Protein AF-A0A9E0EB87-F1 (afdb_monomer_lite)

Radius of gyration: 20.02 Å; chains: 1; bounding box: 48×40×61 Å

Secondary structure (DSSP, 8-state):
--TT----SSS-HHHHHHHGGGGTT--SSPPP--S-TTS-----SSSGGGTT---S-SHHHHHHHHHHHHHT----SSHHHHHHHHHHHHHTT---TTSSB-GGG-B----EEEEEETTTTEEEEEESS--S-EEEEGGGS-TT-SS--------S-------

Sequence (163 aa):
DNPVGVLTNNPPFNIQMFNLNNYMGLSARQPESNFSDKLEFNKYSRGMGAIGLPGDLSSQSRFVKVAFTKMNSVSGDDEKSSVSQFFHILGSVDQQRGCCQLDDDKYEITIYTCCCNTTKGIYYYTSYDNHQICAVDMHKENLDGDKLVRYPLITDGGIRAVN

Foldseek 3Di:
DCPLPDAFDDDDPVVLVVVLVVQPQADQAQDDDPPDPVDDDDSPDHRNSRVVQDQAQDRSSLSNQLSVLVVPDDFDPDPVRVVVSQVVSVVSNFFDFPRAADPPRGGDGQQKDWDAPPVQQKIWMAGPQAPDIDIDGPVVDDPPDPDDDDDDDDRHHDDDDPD

Structure (mmCIF, N/CA/C/O backbone):
data_AF-A0A9E0EB87-F1
#
_entry.id   AF-A0A9E0EB87-F1
#
loop_
_atom_site.group_PDB
_atom_site.id
_atom_site.type_symbol
_atom_site.label_atom_id
_atom_site.label_alt_id
_atom_site.label_comp_id
_atom_site.label_asym_id
_atom_site.label_entity_id
_atom_site.label_seq_id
_atom_site.pdbx_PDB_ins_code
_atom_site.Cartn_x
_atom_site.Cartn_y
_atom_site.Cartn_z
_atom_site.occupancy
_atom_site.B_iso_or_equiv
_atom_site.auth_seq_id
_atom_site.auth_comp_id
_atom_site.auth_asym_id
_atom_site.auth_atom_id
_atom_site.pdbx_PDB_model_num
ATOM 1 N N . ASP A 1 1 ? -16.955 -12.411 -7.409 1.00 91.19 1 ASP A N 1
ATOM 2 C CA . ASP A 1 1 ? -16.676 -10.968 -7.576 1.00 91.19 1 ASP A CA 1
ATOM 3 C C . ASP A 1 1 ? -15.846 -10.411 -6.432 1.00 91.19 1 ASP A C 1
ATOM 5 O O . ASP A 1 1 ? -15.876 -10.968 -5.340 1.00 91.19 1 ASP A O 1
ATOM 9 N N . ASN A 1 2 ? -15.109 -9.325 -6.684 1.00 97.00 2 ASN A N 1
ATOM 10 C CA . ASN A 1 2 ? -14.346 -8.580 -5.678 1.00 97.00 2 ASN A CA 1
ATOM 11 C C . ASN A 1 2 ? -14.831 -7.116 -5.657 1.00 97.00 2 ASN A C 1
ATOM 13 O O . ASN A 1 2 ? -14.245 -6.277 -6.342 1.00 97.00 2 ASN A O 1
ATOM 17 N N . PRO A 1 3 ? -15.903 -6.795 -4.906 1.00 96.94 3 PRO A N 1
ATOM 18 C CA . PRO A 1 3 ? -16.509 -5.461 -4.931 1.00 96.94 3 PRO A CA 1
ATOM 19 C C . PRO A 1 3 ? -15.613 -4.392 -4.297 1.00 96.94 3 PRO A C 1
ATOM 21 O O . PRO A 1 3 ? -15.719 -3.216 -4.630 1.00 96.94 3 PRO A O 1
ATOM 24 N N . VAL A 1 4 ? -14.705 -4.791 -3.402 1.00 96.81 4 VAL A N 1
ATOM 25 C CA . VAL A 1 4 ? -13.751 -3.867 -2.783 1.00 96.81 4 VAL A CA 1
ATOM 26 C C . VAL A 1 4 ? -12.542 -3.599 -3.671 1.00 96.81 4 VAL A C 1
ATOM 28 O O . VAL A 1 4 ? -11.889 -2.569 -3.524 1.00 96.81 4 VAL A O 1
ATOM 31 N N . GLY A 1 5 ? -12.251 -4.492 -4.622 1.00 97.62 5 GLY A N 1
ATOM 32 C CA . GLY A 1 5 ? -11.095 -4.440 -5.514 1.00 97.62 5 GLY A CA 1
ATOM 33 C C . GLY A 1 5 ? -9.772 -4.323 -4.757 1.00 97.62 5 GLY A C 1
ATOM 34 O O . GLY A 1 5 ? -8.938 -3.504 -5.138 1.00 97.62 5 GLY A O 1
ATOM 35 N N . VAL A 1 6 ? -9.638 -5.071 -3.659 1.00 98.19 6 VAL A N 1
ATOM 36 C CA . VAL A 1 6 ? -8.406 -5.241 -2.875 1.00 98.19 6 VAL A CA 1
ATOM 37 C C . VAL A 1 6 ? -8.207 -6.724 -2.563 1.00 98.19 6 VAL A C 1
ATOM 39 O O . VAL A 1 6 ? -9.173 -7.493 -2.558 1.00 98.19 6 VAL A O 1
ATOM 42 N N . LEU A 1 7 ? -6.966 -7.140 -2.323 1.00 98.44 7 LEU A N 1
ATOM 43 C CA . LEU A 1 7 ? -6.621 -8.500 -1.917 1.00 98.44 7 LEU A CA 1
ATOM 44 C C . LEU A 1 7 ? -5.318 -8.478 -1.110 1.00 98.44 7 LEU A C 1
ATOM 46 O O . LEU A 1 7 ? -4.441 -7.660 -1.381 1.00 98.44 7 LEU A O 1
ATOM 50 N N . THR A 1 8 ? -5.195 -9.371 -0.131 1.00 98.38 8 THR A N 1
ATOM 51 C CA . THR A 1 8 ? -3.963 -9.590 0.642 1.00 98.38 8 THR A CA 1
ATOM 52 C C . THR A 1 8 ? -3.635 -11.090 0.667 1.00 98.38 8 THR A C 1
ATOM 54 O O . THR A 1 8 ? -3.713 -11.746 -0.369 1.00 98.38 8 THR A O 1
ATOM 57 N N . ASN A 1 9 ? -3.241 -11.650 1.810 1.00 98.38 9 ASN A N 1
ATOM 58 C CA . ASN A 1 9 ? -2.897 -13.059 1.973 1.00 98.38 9 ASN A CA 1
ATOM 59 C C . ASN A 1 9 ? -4.042 -13.768 2.727 1.00 98.38 9 ASN A C 1
ATOM 61 O O . ASN A 1 9 ? -5.202 -13.365 2.641 1.00 98.38 9 ASN A O 1
ATOM 65 N N . ASN A 1 10 ? -3.726 -14.798 3.512 1.00 97.75 10 ASN A N 1
ATOM 66 C CA . ASN A 1 10 ? -4.701 -15.494 4.355 1.00 97.75 10 ASN A CA 1
ATOM 67 C C . ASN A 1 10 ? -5.409 -14.552 5.348 1.00 97.75 10 ASN A C 1
ATOM 69 O O . ASN A 1 10 ? -4.808 -13.564 5.775 1.00 97.75 10 ASN A O 1
ATOM 73 N N . PRO A 1 11 ? -6.642 -14.858 5.783 1.00 98.19 11 PRO A N 1
ATOM 74 C CA . PRO A 1 11 ? -7.495 -15.987 5.390 1.00 98.19 11 PRO A CA 1
ATOM 75 C C . PRO A 1 11 ? -8.120 -15.830 3.984 1.00 98.19 11 PRO A C 1
ATOM 77 O O . PRO A 1 11 ? -7.931 -14.794 3.346 1.00 98.19 11 PRO A O 1
ATOM 80 N N . PRO A 1 12 ? -8.875 -16.835 3.485 1.00 98.50 12 PRO A N 1
ATOM 81 C CA . PRO A 1 12 ? -9.619 -16.734 2.229 1.00 98.50 12 PRO A CA 1
ATOM 82 C C . PRO A 1 12 ? -10.479 -15.467 2.111 1.00 98.50 12 PRO A C 1
ATOM 84 O O . PRO A 1 12 ? -10.975 -14.922 3.099 1.00 98.50 12 PRO A O 1
ATOM 87 N N . PHE A 1 13 ? -10.698 -15.017 0.873 1.00 98.56 13 PHE A N 1
ATOM 88 C CA . PHE A 1 13 ? -11.323 -13.727 0.563 1.00 98.56 13 PHE A CA 1
ATOM 89 C C . PHE A 1 13 ? -12.702 -13.509 1.208 1.00 98.56 13 PHE A C 1
ATOM 91 O O . PHE A 1 13 ? -13.004 -12.407 1.655 1.00 98.56 13 PHE A O 1
ATOM 98 N N . ASN A 1 14 ? -13.540 -14.542 1.315 1.0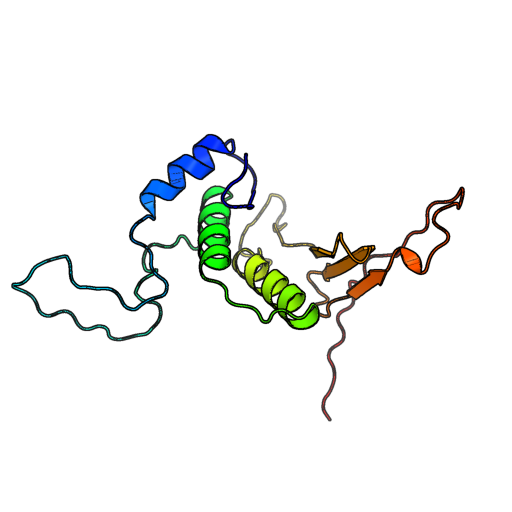0 98.38 14 ASN A N 1
ATOM 99 C CA . ASN A 1 14 ? -14.848 -14.429 1.968 1.00 98.38 14 ASN A CA 1
ATOM 100 C C . ASN A 1 14 ? -14.735 -14.097 3.466 1.00 98.38 14 ASN A C 1
ATOM 102 O O . ASN A 1 14 ? -15.574 -13.371 3.992 1.00 98.38 14 ASN A O 1
ATOM 106 N N . ILE A 1 15 ? -13.692 -14.585 4.143 1.00 98.56 15 ILE A N 1
ATOM 107 C CA . ILE A 1 15 ? -13.423 -14.275 5.552 1.00 98.56 15 ILE A CA 1
ATOM 108 C C . ILE A 1 15 ? -12.886 -12.848 5.682 1.00 98.56 15 ILE A C 1
ATOM 110 O O . ILE A 1 15 ? -13.317 -12.114 6.568 1.00 98.56 15 ILE A O 1
ATOM 114 N N . GLN A 1 16 ? -12.008 -12.427 4.767 1.00 98.62 16 GLN A N 1
ATOM 115 C CA . GLN A 1 16 ? -11.550 -11.034 4.688 1.00 98.62 16 GLN A CA 1
ATOM 116 C C . GLN A 1 16 ? -12.732 -10.067 4.509 1.00 98.62 16 GLN A C 1
ATOM 118 O O . GLN A 1 16 ? -12.857 -9.090 5.243 1.00 98.62 16 GLN A O 1
ATOM 123 N N . MET A 1 17 ? -13.649 -10.383 3.591 1.00 98.56 17 MET A N 1
ATOM 124 C CA . MET A 1 17 ? -14.875 -9.613 3.371 1.00 98.56 17 MET A CA 1
ATOM 125 C C . MET A 1 17 ? -15.797 -9.615 4.593 1.00 98.56 17 MET A C 1
ATOM 127 O O . MET A 1 17 ? -16.302 -8.561 4.966 1.00 98.56 17 MET A O 1
ATOM 131 N N . PHE A 1 18 ? -15.997 -10.765 5.246 1.00 98.56 18 PHE A N 1
ATOM 132 C CA . PHE A 1 18 ? -16.805 -10.846 6.466 1.00 98.56 18 PHE A CA 1
ATOM 133 C C . PHE A 1 18 ? -16.218 -9.994 7.601 1.00 98.56 18 PHE A C 1
ATOM 135 O O . PHE A 1 18 ? -16.969 -9.361 8.342 1.00 98.56 18 PHE A O 1
ATOM 142 N N . ASN A 1 19 ? -14.888 -9.916 7.701 1.00 98.56 19 ASN A N 1
ATOM 143 C CA . ASN A 1 19 ? -14.204 -9.103 8.703 1.00 98.56 19 ASN A CA 1
ATOM 144 C C . ASN A 1 19 ? -14.492 -7.598 8.558 1.00 98.56 19 ASN A C 1
ATOM 146 O O . ASN A 1 19 ? -14.479 -6.884 9.557 1.00 98.56 19 ASN A O 1
ATOM 150 N N . LEU A 1 20 ? -14.809 -7.103 7.353 1.00 98.56 20 LEU A N 1
ATOM 151 C CA . LEU A 1 20 ? -15.144 -5.687 7.144 1.00 98.56 20 LEU A CA 1
ATOM 152 C C . LEU A 1 20 ? -16.378 -5.234 7.940 1.00 98.56 20 LEU A C 1
ATOM 154 O O . LEU A 1 20 ? -16.468 -4.056 8.282 1.00 98.56 20 LEU A O 1
ATOM 158 N N . ASN A 1 21 ? -17.288 -6.150 8.299 1.00 98.38 21 ASN A N 1
ATOM 159 C CA . ASN A 1 21 ? -18.456 -5.829 9.128 1.00 98.38 21 ASN A CA 1
ATOM 160 C C . ASN A 1 21 ? -18.061 -5.231 10.489 1.00 98.38 21 ASN A C 1
ATOM 162 O O . ASN A 1 21 ? -18.753 -4.352 10.996 1.00 98.38 21 ASN A O 1
ATOM 166 N N . ASN A 1 22 ? -16.912 -5.634 11.042 1.00 98.62 22 ASN A N 1
ATOM 167 C CA . ASN A 1 22 ? -16.403 -5.117 12.316 1.00 98.62 22 ASN A CA 1
ATOM 168 C C . ASN A 1 22 ? -15.997 -3.633 12.247 1.00 98.62 22 ASN A C 1
ATOM 170 O O . ASN A 1 22 ? -15.834 -2.987 13.278 1.00 98.62 22 ASN A O 1
ATOM 174 N N . TYR A 1 23 ? -15.842 -3.087 11.039 1.00 98.44 23 TYR A N 1
ATOM 175 C CA . TYR A 1 23 ? -15.324 -1.743 10.789 1.00 98.44 23 TYR A CA 1
ATOM 176 C C . TYR A 1 23 ? -16.352 -0.824 10.125 1.00 98.44 23 TYR A C 1
ATOM 178 O O . TYR A 1 23 ? -16.006 0.266 9.672 1.00 98.44 23 TYR A O 1
ATOM 186 N N . MET A 1 24 ? -17.627 -1.226 10.085 1.00 97.06 24 MET A N 1
ATOM 187 C CA . MET A 1 24 ? -18.688 -0.463 9.418 1.00 97.06 24 MET A CA 1
ATOM 188 C C . MET A 1 24 ? -18.908 0.947 9.994 1.00 97.06 24 MET A C 1
ATOM 190 O O . MET A 1 24 ? -19.462 1.804 9.314 1.00 97.06 24 MET A O 1
ATOM 194 N N . GLY A 1 25 ? -18.488 1.185 11.241 1.00 96.62 25 GLY A N 1
ATOM 195 C CA . GLY A 1 25 ? -18.584 2.489 11.901 1.00 96.62 25 GLY A CA 1
ATOM 196 C C . GLY A 1 25 ? -17.431 3.452 11.598 1.00 96.62 25 GLY A C 1
ATOM 197 O O . GLY A 1 25 ? -17.506 4.611 12.002 1.00 96.62 25 GLY A O 1
ATOM 198 N N . LEU A 1 26 ? -16.368 3.002 10.918 1.00 97.75 26 LEU A N 1
ATOM 199 C CA . LEU A 1 26 ? -15.240 3.870 10.578 1.00 97.75 26 LEU A CA 1
ATOM 200 C C . LEU A 1 26 ? -15.647 4.919 9.537 1.00 97.75 26 LEU A C 1
ATOM 202 O O . LEU A 1 26 ? -16.405 4.644 8.608 1.00 97.75 26 LEU A O 1
ATOM 206 N N . SER A 1 27 ? -15.091 6.123 9.655 1.00 97.44 27 SER A N 1
ATOM 207 C CA . SER A 1 27 ? -15.403 7.245 8.771 1.00 97.44 27 SER A CA 1
ATOM 208 C C . SER A 1 27 ? -14.198 8.151 8.536 1.00 97.44 27 SER A C 1
ATOM 210 O O . SER A 1 27 ? -13.402 8.404 9.438 1.00 97.44 27 SER A O 1
ATOM 212 N N . ALA A 1 28 ? -14.088 8.703 7.326 1.00 97.50 28 ALA A N 1
ATOM 213 C CA . ALA A 1 28 ? -13.130 9.767 7.015 1.00 97.50 28 ALA A CA 1
ATOM 214 C C . ALA A 1 28 ? -13.536 11.136 7.603 1.00 97.50 28 ALA A C 1
ATOM 216 O O . ALA A 1 28 ? -12.757 12.090 7.574 1.00 97.50 28 ALA A O 1
ATOM 217 N N . ARG A 1 29 ? -14.764 11.258 8.125 1.00 96.94 29 ARG A N 1
ATOM 218 C CA . ARG A 1 29 ? -15.288 12.485 8.741 1.00 96.94 29 ARG A CA 1
ATOM 219 C C . ARG A 1 29 ? -14.954 12.537 10.232 1.00 96.94 29 ARG A C 1
ATOM 221 O O . ARG A 1 29 ? -14.442 11.588 10.816 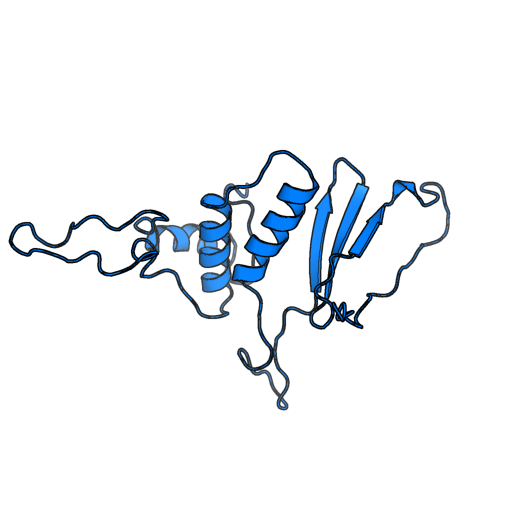1.00 96.94 29 ARG A O 1
ATOM 228 N N . GLN A 1 30 ? -15.259 13.666 10.866 1.00 95.25 30 GLN A N 1
ATOM 229 C CA . GLN A 1 30 ? -15.231 13.751 12.325 1.00 95.25 30 GLN A CA 1
ATOM 230 C C . GLN A 1 30 ? -16.307 12.839 12.938 1.00 95.25 30 GLN A C 1
ATOM 232 O O . GLN A 1 30 ? -17.392 12.746 12.362 1.00 95.25 30 GLN A O 1
ATOM 237 N N . PRO A 1 31 ? -16.046 12.199 14.092 1.00 93.50 31 PRO A N 1
ATOM 238 C CA . PRO A 1 31 ? -17.010 11.306 14.713 1.00 93.50 31 PRO A CA 1
ATOM 239 C C . PRO A 1 31 ? -18.235 12.081 15.209 1.00 93.50 31 PRO A C 1
ATOM 241 O O . PRO A 1 31 ? -18.163 13.269 15.554 1.00 93.50 31 PRO A O 1
ATOM 244 N N . GLU A 1 32 ? -19.365 11.390 15.263 1.00 89.56 32 GLU A N 1
ATOM 245 C CA . GLU A 1 32 ? -20.585 11.841 15.931 1.00 89.56 32 GLU A CA 1
ATOM 246 C C . GLU A 1 32 ? -20.697 11.152 17.296 1.00 89.56 32 GLU A C 1
ATOM 248 O O . GLU A 1 32 ? -20.238 10.021 17.470 1.00 89.56 32 GLU A O 1
ATOM 253 N N . SER A 1 33 ? -21.252 11.851 18.290 1.00 88.75 33 SER A N 1
ATOM 254 C CA . SER A 1 33 ? -21.451 11.260 19.615 1.00 88.75 33 SER A CA 1
ATOM 255 C C . SER A 1 33 ? -22.664 10.341 19.580 1.00 88.75 33 SER A C 1
ATOM 257 O O . SER A 1 33 ? -23.793 10.815 19.521 1.00 88.75 33 SER A O 1
ATOM 259 N N . ASN A 1 34 ? -22.415 9.035 19.654 1.00 89.94 34 ASN A N 1
ATOM 260 C CA . ASN A 1 34 ? -23.456 8.010 19.770 1.00 89.94 34 ASN A CA 1
ATOM 261 C C . ASN A 1 34 ? -23.418 7.287 21.128 1.00 89.94 34 ASN A C 1
ATOM 263 O O . ASN A 1 34 ? -24.136 6.314 21.331 1.00 89.94 34 ASN A O 1
ATOM 267 N N . PHE A 1 35 ? -22.551 7.725 22.048 1.00 92.25 35 PHE A N 1
ATOM 268 C CA . PHE A 1 35 ? -22.337 7.046 23.327 1.00 92.25 35 PHE A CA 1
ATOM 269 C C . PHE A 1 35 ? -23.432 7.377 24.348 1.00 92.25 35 PHE A C 1
ATOM 271 O O . PHE A 1 35 ? -23.984 6.488 24.989 1.00 92.25 35 PHE A O 1
ATOM 278 N N . SER A 1 36 ? -23.718 8.666 24.537 1.00 93.81 36 SER A N 1
ATOM 279 C CA . SER A 1 36 ? -24.713 9.164 25.488 1.00 93.81 36 SER A CA 1
ATOM 280 C C . SER A 1 36 ? -25.022 10.626 25.181 1.00 93.81 36 SER A C 1
ATOM 282 O O . SER A 1 36 ? -24.111 11.392 24.871 1.00 93.81 36 SER A O 1
ATOM 284 N N . ASP A 1 37 ? -26.286 11.016 25.316 1.00 91.94 37 ASP A N 1
ATOM 285 C CA . ASP A 1 37 ? -26.755 12.405 25.259 1.00 91.94 37 ASP A CA 1
ATOM 286 C C . ASP A 1 37 ? -26.520 13.168 26.577 1.00 91.94 37 ASP A C 1
ATOM 288 O O . ASP A 1 37 ? -26.660 14.387 26.632 1.00 91.94 37 ASP A O 1
ATOM 292 N N . LYS A 1 38 ? -26.117 12.462 27.642 1.00 95.75 38 LYS A N 1
ATOM 293 C CA . LYS A 1 38 ? -25.830 13.035 28.969 1.00 95.75 38 LYS A CA 1
ATOM 294 C C . LYS A 1 38 ? -24.400 13.548 29.127 1.00 95.75 38 LYS A C 1
ATOM 296 O O . LYS A 1 38 ? -24.071 14.095 30.176 1.00 95.75 38 LYS A O 1
ATOM 301 N N . LEU A 1 39 ? -23.536 13.299 28.145 1.00 93.44 39 LEU A N 1
ATOM 302 C CA . LEU A 1 39 ? -22.117 13.641 28.186 1.00 93.44 39 LEU A CA 1
ATOM 303 C C . LEU A 1 39 ? -21.753 14.490 26.969 1.00 93.44 39 LEU A C 1
ATOM 305 O O . LEU A 1 39 ? -22.121 14.165 25.841 1.00 93.44 39 LEU A O 1
ATOM 309 N N . GLU A 1 40 ? -20.987 15.553 27.198 1.00 91.81 40 GLU A N 1
ATOM 310 C CA . GLU A 1 40 ? -20.397 16.353 26.129 1.00 91.81 40 GLU A CA 1
ATOM 311 C C . GLU A 1 40 ? -19.022 15.784 25.758 1.00 91.81 40 GLU A C 1
ATOM 313 O O . GLU A 1 40 ? -18.154 15.607 26.615 1.00 91.81 40 GLU A O 1
ATOM 318 N N . PHE A 1 41 ? -18.815 15.489 24.474 1.00 92.12 41 PHE A N 1
ATOM 319 C CA . PHE A 1 41 ? -17.558 14.939 23.966 1.00 92.12 41 PHE A CA 1
ATOM 320 C C . PHE A 1 41 ? -16.842 15.948 23.071 1.00 92.12 41 PHE A C 1
ATOM 322 O O . PHE A 1 41 ? -17.417 16.470 22.114 1.00 92.12 41 PHE A O 1
ATOM 329 N N . ASN A 1 42 ? -15.555 16.174 23.337 1.00 91.81 42 ASN A N 1
ATOM 330 C CA . ASN A 1 42 ? -14.721 17.056 22.527 1.00 91.81 42 ASN A CA 1
ATOM 331 C C . ASN A 1 42 ? -14.109 16.308 21.328 1.00 91.81 42 ASN A C 1
ATOM 333 O O . ASN A 1 42 ? -13.455 15.275 21.488 1.00 91.81 42 ASN A O 1
ATOM 337 N N . LYS A 1 43 ? -14.257 16.872 20.126 1.00 92.69 43 LYS A N 1
ATOM 338 C CA . LYS A 1 43 ? -13.591 16.421 18.892 1.00 92.69 43 LYS A CA 1
ATOM 339 C C . LYS A 1 43 ? -12.230 17.109 18.780 1.00 92.69 43 LYS A C 1
ATOM 341 O O . LYS A 1 43 ? -12.020 17.991 17.951 1.00 92.69 43 LYS A O 1
ATOM 346 N N . TYR A 1 44 ? -11.326 16.730 19.675 1.00 93.88 44 TYR A N 1
ATOM 347 C CA . TYR A 1 44 ? -10.095 17.470 19.962 1.00 93.88 44 TYR A CA 1
ATOM 348 C C . TYR A 1 44 ? -9.020 17.404 18.861 1.00 93.88 44 TYR A C 1
ATOM 350 O O . TYR A 1 44 ? -7.998 18.076 18.971 1.00 93.88 44 TYR A O 1
ATOM 358 N N . SER A 1 45 ? -9.204 16.594 17.814 1.00 95.94 45 SER A N 1
ATOM 359 C CA . SER A 1 45 ? -8.249 16.463 16.709 1.00 95.94 45 SER A CA 1
ATOM 360 C C . SER A 1 45 ? -8.937 16.074 15.393 1.00 95.94 45 SER A C 1
ATOM 362 O O . SER A 1 45 ? -10.157 15.950 15.314 1.00 95.94 45 SER A O 1
ATOM 364 N N . ARG A 1 46 ? -8.155 15.907 14.322 1.00 95.38 46 ARG A N 1
ATOM 365 C CA . ARG A 1 46 ? -8.590 15.393 13.012 1.00 95.38 46 ARG A CA 1
ATOM 366 C C . ARG A 1 46 ? -8.326 13.890 12.901 1.00 95.38 46 ARG A C 1
ATOM 368 O O . ARG A 1 46 ? -7.502 13.349 13.626 1.00 95.38 46 ARG A O 1
ATOM 375 N N . GLY A 1 47 ? -9.034 13.221 11.989 1.00 94.81 47 GLY A N 1
ATOM 376 C CA . GLY A 1 47 ? -8.873 11.779 11.740 1.00 94.81 47 GLY A CA 1
ATOM 377 C C . GLY A 1 47 ? -9.530 10.871 12.785 1.00 94.81 47 GLY A C 1
ATOM 378 O O . GLY A 1 47 ? -9.397 9.654 12.714 1.00 94.81 47 GLY A O 1
ATOM 379 N N . MET A 1 48 ? -10.275 11.441 13.736 1.00 97.31 48 MET A N 1
ATOM 380 C CA . MET A 1 48 ? -10.868 10.689 14.842 1.00 97.31 48 MET A CA 1
ATOM 381 C C . MET A 1 48 ? -11.996 9.734 14.411 1.00 97.31 48 MET A C 1
ATOM 383 O O . MET A 1 48 ? -12.301 8.797 15.140 1.00 97.31 48 MET A O 1
ATOM 387 N N . GLY A 1 49 ? -12.612 9.934 13.239 1.00 97.19 49 GLY A N 1
ATOM 388 C CA . GLY A 1 49 ? -13.669 9.045 12.738 1.00 97.19 49 GLY A CA 1
ATOM 389 C C . GLY A 1 49 ? -13.182 7.649 12.349 1.00 97.19 49 GLY A C 1
ATOM 390 O O . GLY A 1 49 ? -13.992 6.736 12.238 1.00 97.19 49 GLY A O 1
ATOM 391 N N . ALA A 1 50 ? -11.871 7.468 12.172 1.00 97.56 50 ALA A N 1
ATOM 392 C CA . ALA A 1 50 ? -11.257 6.182 11.857 1.00 97.56 50 ALA A CA 1
ATOM 393 C C . ALA A 1 50 ? -10.570 5.536 13.077 1.00 97.56 50 ALA A C 1
ATOM 395 O O . ALA A 1 50 ? -9.809 4.583 12.915 1.00 97.56 50 ALA A O 1
ATOM 396 N N . ILE A 1 51 ? -10.810 6.035 14.299 1.00 97.06 51 ILE A N 1
ATOM 397 C CA . ILE A 1 51 ? -10.327 5.379 15.524 1.00 97.06 51 ILE A CA 1
ATOM 398 C C . ILE A 1 51 ? -10.899 3.957 15.570 1.00 97.06 51 ILE A C 1
ATOM 400 O O . ILE A 1 51 ? -12.111 3.766 15.536 1.00 97.06 51 ILE A O 1
ATOM 404 N N . GLY A 1 52 ? -10.009 2.965 15.632 1.00 97.88 52 GLY A N 1
ATOM 405 C CA . GLY A 1 52 ? -10.344 1.544 15.508 1.00 97.88 52 GLY A CA 1
ATOM 406 C C . GLY A 1 52 ? -9.890 0.909 14.190 1.00 97.88 52 GLY A C 1
ATOM 407 O O . GLY A 1 52 ? -9.889 -0.316 14.088 1.00 97.88 52 GLY A O 1
ATOM 408 N N . LEU A 1 53 ? -9.451 1.699 13.201 1.00 98.56 53 LEU A N 1
ATOM 409 C CA . LEU A 1 53 ? -8.780 1.168 12.014 1.00 98.56 53 LEU A CA 1
ATOM 410 C C . LEU A 1 53 ? -7.481 0.451 12.432 1.00 98.56 53 LEU A C 1
ATOM 412 O O . LEU A 1 53 ? -6.664 1.055 13.135 1.00 98.56 53 LEU A O 1
ATOM 416 N N . PRO A 1 54 ? -7.262 -0.812 12.026 1.00 98.44 54 PRO A N 1
ATOM 417 C CA . PRO A 1 54 ? -6.115 -1.573 12.491 1.00 98.44 54 PRO A CA 1
ATOM 418 C C . PRO A 1 54 ? -4.816 -1.056 11.858 1.00 98.44 54 PRO A C 1
ATOM 420 O O . PRO A 1 54 ? -4.769 -0.701 10.677 1.00 98.44 54 PRO A O 1
ATOM 423 N N . GLY A 1 55 ? -3.761 -0.995 12.673 1.00 97.81 55 GLY A N 1
ATOM 424 C CA . GLY A 1 55 ? -2.465 -0.421 12.302 1.00 97.81 55 GLY A CA 1
ATOM 425 C C . GLY A 1 55 ? -1.327 -1.430 12.145 1.00 97.81 55 GLY A C 1
ATOM 426 O O . GLY A 1 55 ? -0.254 -1.033 11.700 1.00 97.81 55 GLY A O 1
ATOM 427 N N . ASP A 1 56 ? -1.537 -2.697 12.507 1.00 98.19 56 ASP A N 1
ATOM 428 C CA . ASP A 1 56 ? -0.525 -3.750 12.393 1.00 98.19 56 ASP A CA 1
ATOM 429 C C . ASP A 1 56 ? -0.371 -4.275 10.951 1.00 98.19 56 ASP A C 1
ATOM 431 O O . ASP A 1 56 ? -1.171 -3.978 10.059 1.00 98.19 56 ASP A O 1
ATOM 435 N N . LEU A 1 57 ? 0.679 -5.071 10.727 1.00 98.00 57 LEU A N 1
ATOM 436 C CA . LEU A 1 57 ? 1.072 -5.570 9.405 1.00 98.00 57 LEU A CA 1
ATOM 437 C C . LEU A 1 57 ? 0.412 -6.902 9.016 1.00 98.00 57 LEU A C 1
ATOM 439 O O . LEU A 1 57 ? 0.703 -7.439 7.940 1.00 98.00 57 LEU A O 1
ATOM 443 N N . SER A 1 58 ? -0.491 -7.445 9.843 1.00 98.19 58 SER A N 1
ATOM 444 C CA . SER A 1 58 ? -1.169 -8.696 9.511 1.00 98.19 58 SER A CA 1
ATOM 445 C C . SER A 1 58 ? -1.977 -8.566 8.221 1.00 98.19 58 SER A C 1
ATOM 447 O O . SER A 1 58 ? -2.459 -7.499 7.835 1.00 98.19 58 SER A O 1
ATOM 449 N N . SER A 1 59 ? -2.154 -9.692 7.537 1.00 98.38 59 SER A N 1
ATOM 450 C CA . SER A 1 59 ? -2.893 -9.749 6.277 1.00 98.38 59 SER A CA 1
ATOM 451 C C . SER A 1 59 ? -4.324 -9.203 6.386 1.00 98.38 59 SER A C 1
ATOM 453 O O . SER A 1 59 ? -4.787 -8.522 5.468 1.00 98.38 59 SER A O 1
A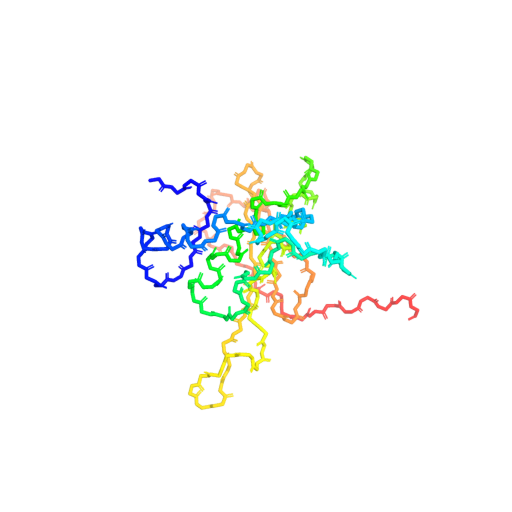TOM 455 N N . GLN A 1 60 ? -5.019 -9.466 7.498 1.00 98.56 60 GLN A N 1
ATOM 456 C CA . GLN A 1 60 ? -6.370 -8.947 7.736 1.00 98.56 60 GLN A CA 1
ATOM 457 C C . GLN A 1 60 ? -6.362 -7.443 8.008 1.00 98.56 60 GLN A C 1
ATOM 459 O O . GLN A 1 60 ? -7.163 -6.714 7.424 1.00 98.56 60 GLN A O 1
ATOM 464 N N . SER A 1 61 ? -5.431 -6.962 8.834 1.00 98.69 61 SER A N 1
ATOM 465 C CA . SER A 1 61 ? -5.304 -5.534 9.130 1.00 98.69 61 SER A CA 1
ATOM 466 C C . SER A 1 61 ? -4.949 -4.727 7.889 1.00 98.69 61 SER A C 1
ATOM 468 O O . SER A 1 61 ? -5.606 -3.727 7.598 1.00 98.69 61 SER A O 1
ATOM 470 N N . ARG A 1 62 ? -4.004 -5.213 7.073 1.00 98.75 62 ARG A N 1
ATOM 471 C CA . ARG A 1 62 ? -3.692 -4.619 5.767 1.00 98.75 62 ARG A CA 1
ATOM 472 C C . ARG A 1 62 ? -4.903 -4.622 4.839 1.00 98.75 62 ARG A C 1
ATOM 474 O O . ARG A 1 62 ? -5.145 -3.610 4.191 1.00 98.75 62 ARG A O 1
ATOM 481 N N . PHE A 1 63 ? -5.693 -5.699 4.801 1.00 98.88 63 PHE A N 1
ATOM 482 C CA . PHE A 1 63 ? -6.905 -5.764 3.976 1.00 98.88 63 PHE A CA 1
ATOM 483 C C . PHE A 1 63 ? -7.914 -4.675 4.362 1.00 98.88 63 PHE A C 1
ATOM 485 O O . PHE A 1 63 ? -8.382 -3.932 3.500 1.00 98.88 63 PHE A O 1
ATOM 492 N N . VAL A 1 64 ? -8.208 -4.534 5.658 1.00 98.88 64 VAL A N 1
ATOM 493 C CA . VAL A 1 64 ? -9.126 -3.508 6.180 1.00 98.88 64 VAL A CA 1
ATOM 494 C C . VAL A 1 64 ? -8.582 -2.106 5.903 1.00 98.88 64 VAL A C 1
ATOM 496 O O . VAL A 1 64 ? -9.307 -1.251 5.394 1.00 98.88 64 VAL A O 1
ATOM 499 N N . LYS A 1 65 ? -7.296 -1.874 6.192 1.00 98.75 65 LYS A N 1
ATOM 500 C CA . LYS A 1 65 ? -6.640 -0.574 6.030 1.00 98.75 65 LYS A CA 1
ATOM 501 C C . LYS A 1 65 ? -6.621 -0.121 4.575 1.00 98.75 65 LYS A C 1
ATOM 503 O O . LYS A 1 65 ? -7.036 0.999 4.293 1.00 98.75 65 LYS A O 1
ATOM 508 N N . VAL A 1 66 ? -6.218 -0.984 3.641 1.00 98.81 66 VAL A N 1
ATOM 509 C CA . VAL A 1 66 ? -6.188 -0.627 2.214 1.00 98.81 66 VAL A CA 1
ATOM 510 C C . VAL A 1 66 ? -7.595 -0.487 1.633 1.00 98.81 66 VAL A C 1
ATOM 512 O O . VAL A 1 66 ? -7.817 0.411 0.826 1.00 98.81 66 VAL A O 1
ATOM 515 N N . ALA A 1 67 ? -8.567 -1.299 2.071 1.00 98.69 67 ALA A N 1
ATOM 516 C CA . ALA A 1 67 ? -9.965 -1.145 1.667 1.00 98.69 67 ALA A CA 1
ATOM 517 C C . ALA A 1 67 ? -10.521 0.217 2.109 1.00 98.69 67 ALA A C 1
ATOM 519 O O . ALA A 1 67 ? -11.072 0.949 1.287 1.00 98.69 67 ALA A O 1
ATOM 520 N N . PHE A 1 68 ? -10.326 0.589 3.378 1.00 98.75 68 PHE A N 1
ATOM 521 C CA . PHE A 1 68 ? -10.756 1.883 3.904 1.00 98.75 68 PHE A CA 1
ATOM 522 C C . PHE A 1 68 ? -10.065 3.049 3.186 1.00 98.75 68 PHE A C 1
ATOM 524 O O . PHE A 1 68 ? -10.747 3.966 2.721 1.00 98.75 68 PHE A O 1
ATOM 531 N N . THR A 1 69 ? -8.735 2.994 3.044 1.00 98.56 69 THR A N 1
ATOM 532 C CA . THR A 1 69 ? -7.951 4.022 2.345 1.00 98.56 69 THR A CA 1
ATOM 533 C C . THR A 1 69 ? -8.415 4.180 0.900 1.00 98.56 69 THR A C 1
ATOM 535 O O . THR A 1 69 ? -8.668 5.300 0.468 1.00 98.56 69 THR A O 1
ATOM 538 N N . LYS A 1 70 ? -8.592 3.078 0.158 1.00 98.44 70 LYS A N 1
ATOM 539 C CA . LYS A 1 70 ? -9.064 3.104 -1.232 1.00 98.44 70 LYS A CA 1
ATOM 540 C C . LYS A 1 70 ? -10.451 3.737 -1.342 1.00 98.44 70 LYS A C 1
ATOM 542 O O . LYS A 1 70 ? -10.635 4.653 -2.136 1.00 98.44 70 LYS A O 1
ATOM 547 N N . MET A 1 71 ? -11.413 3.277 -0.544 1.00 97.81 71 MET A N 1
ATOM 548 C CA . MET A 1 71 ? -12.817 3.703 -0.650 1.00 97.81 71 MET A CA 1
ATOM 549 C C . MET A 1 71 ? -13.054 5.164 -0.253 1.00 97.81 71 MET A C 1
ATOM 551 O O . MET A 1 71 ? -14.060 5.744 -0.647 1.00 97.81 71 MET A O 1
ATOM 555 N N . ASN A 1 72 ? -12.141 5.757 0.518 1.00 98.12 72 ASN A N 1
ATOM 556 C CA . ASN A 1 72 ? -12.209 7.159 0.935 1.00 98.12 72 ASN A CA 1
ATOM 557 C C . ASN A 1 72 ? -11.172 8.047 0.225 1.00 98.12 72 ASN A C 1
ATOM 559 O O . ASN A 1 72 ? -11.069 9.234 0.536 1.00 98.12 72 ASN A O 1
ATOM 563 N N . SER A 1 73 ? -10.382 7.485 -0.694 1.00 97.12 73 SER A N 1
ATOM 564 C CA . SER A 1 73 ? -9.393 8.238 -1.462 1.00 97.12 73 SER A CA 1
ATOM 565 C C . SER A 1 73 ? -10.050 9.092 -2.545 1.00 97.12 73 SER A C 1
ATOM 567 O O . SER A 1 73 ? -11.094 8.739 -3.090 1.00 97.12 73 SER A O 1
ATOM 569 N N . VAL A 1 74 ? -9.414 10.216 -2.866 1.00 97.12 74 VAL A N 1
ATOM 570 C CA . VAL A 1 74 ? -9.827 11.114 -3.948 1.00 97.12 74 VAL A CA 1
ATOM 571 C C . VAL A 1 74 ? -8.614 11.343 -4.837 1.00 97.12 74 VAL A C 1
ATOM 573 O O . VAL A 1 74 ? -7.533 11.645 -4.333 1.00 97.12 74 VAL A O 1
ATOM 576 N N . SER A 1 75 ? -8.788 11.203 -6.147 1.00 96.50 75 SER A N 1
ATOM 577 C CA . SER A 1 75 ? -7.786 11.541 -7.159 1.00 96.50 75 SER A CA 1
ATOM 578 C C . SER A 1 75 ? -8.403 12.446 -8.218 1.00 96.50 75 SER A C 1
ATOM 580 O O . SER A 1 75 ? -9.620 12.470 -8.386 1.00 96.50 75 SER A O 1
ATOM 582 N N . GLY A 1 76 ? -7.559 13.183 -8.940 1.00 96.50 76 GLY A N 1
ATOM 583 C CA . GLY A 1 76 ? -7.964 13.786 -10.209 1.00 96.50 76 GLY A CA 1
ATOM 584 C C . GLY A 1 76 ? -8.182 12.721 -11.289 1.00 96.50 76 GLY A C 1
ATOM 585 O O . GLY A 1 76 ? -7.723 11.585 -11.144 1.00 96.50 76 GLY A O 1
ATOM 586 N N . ASP A 1 77 ? -8.838 13.111 -12.381 1.00 95.38 77 ASP A N 1
ATOM 587 C CA . ASP A 1 77 ? -9.174 12.212 -13.497 1.00 95.38 77 ASP A CA 1
ATOM 588 C C . ASP A 1 77 ? -7.997 11.964 -14.459 1.00 95.38 77 ASP A C 1
ATOM 590 O O . ASP A 1 77 ? -8.083 11.141 -15.371 1.00 95.38 77 ASP A O 1
ATOM 594 N N . ASP A 1 78 ? -6.882 12.680 -14.286 1.00 97.00 78 ASP A N 1
ATOM 595 C CA . ASP A 1 78 ? -5.686 12.480 -15.094 1.00 97.00 78 ASP A CA 1
ATOM 596 C C . ASP A 1 78 ? -4.83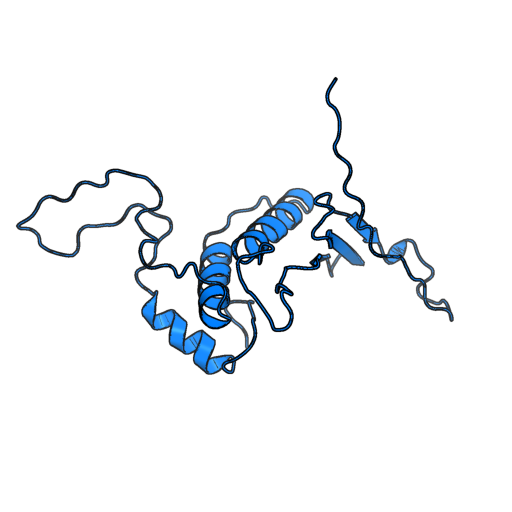2 11.304 -14.592 1.00 97.00 78 ASP A C 1
ATOM 598 O O . ASP A 1 78 ? -4.846 10.917 -13.418 1.00 97.00 78 ASP A O 1
ATOM 602 N N . GLU A 1 79 ? -4.045 10.736 -15.507 1.00 96.00 79 GLU A N 1
ATOM 603 C CA . GLU A 1 79 ? -3.204 9.572 -15.226 1.00 96.00 79 GLU A CA 1
ATOM 604 C C . GLU A 1 79 ? -2.181 9.839 -14.124 1.00 96.00 79 GLU A C 1
ATOM 606 O O . GLU A 1 79 ? -1.970 8.981 -13.271 1.00 96.00 79 GLU A O 1
ATOM 611 N N . LYS A 1 80 ? -1.558 11.021 -14.105 1.00 97.19 80 LYS A N 1
ATOM 612 C CA . LYS A 1 80 ? -0.514 11.327 -13.126 1.00 97.19 80 LYS A CA 1
ATOM 613 C C . LYS A 1 80 ? -1.109 11.381 -11.721 1.00 97.19 80 LYS A C 1
ATOM 615 O O . LYS A 1 80 ? -0.540 10.785 -10.808 1.00 97.19 80 LYS A O 1
ATOM 620 N N . SER A 1 81 ? -2.252 12.044 -11.558 1.00 97.62 81 SER A N 1
ATOM 621 C CA . SER A 1 81 ? -2.985 12.085 -10.290 1.00 97.62 81 SER A CA 1
ATOM 622 C C . SER A 1 81 ? -3.449 10.694 -9.857 1.00 97.62 81 SER A C 1
ATOM 624 O O . SER A 1 81 ? -3.275 10.329 -8.696 1.00 97.62 81 SER A O 1
ATOM 626 N N . SER A 1 82 ? -3.978 9.894 -10.786 1.00 97.06 82 SER A N 1
ATOM 627 C CA . SER A 1 82 ? -4.447 8.529 -10.513 1.00 97.06 82 SER A CA 1
ATOM 628 C C . SER A 1 82 ? -3.311 7.598 -10.082 1.00 97.06 82 SER A C 1
ATOM 630 O O . SER A 1 82 ? -3.423 6.919 -9.063 1.00 97.06 82 SER A O 1
ATOM 632 N N . VAL A 1 83 ? -2.188 7.604 -10.809 1.00 98.06 83 VAL A N 1
ATOM 633 C CA . VAL A 1 83 ? -0.991 6.823 -10.464 1.00 98.06 83 VAL A CA 1
ATOM 634 C C . VAL A 1 83 ? -0.446 7.284 -9.114 1.00 98.06 83 VAL A C 1
ATOM 636 O O . VAL A 1 83 ? -0.226 6.457 -8.234 1.00 98.06 83 VAL A O 1
ATOM 639 N N . SER A 1 84 ? -0.302 8.595 -8.895 1.00 97.88 84 SER A N 1
ATOM 640 C CA . SER A 1 84 ? 0.166 9.134 -7.612 1.00 97.88 84 SER A CA 1
ATOM 641 C C . SER A 1 84 ? -0.721 8.687 -6.447 1.00 97.88 84 SER A C 1
ATOM 643 O O . SER A 1 84 ? -0.214 8.237 -5.420 1.00 97.88 84 SER A O 1
ATOM 645 N N . GLN A 1 85 ? -2.046 8.763 -6.603 1.00 98.31 85 GLN A N 1
ATOM 646 C CA . GLN A 1 85 ? -2.978 8.346 -5.559 1.00 98.31 85 GLN A CA 1
ATOM 647 C C . GLN A 1 85 ? -2.934 6.833 -5.322 1.00 98.31 85 GLN A C 1
ATOM 649 O O . GLN A 1 85 ? -3.017 6.396 -4.176 1.00 98.31 85 GLN A O 1
ATOM 654 N N . PHE A 1 86 ? -2.742 6.029 -6.369 1.00 9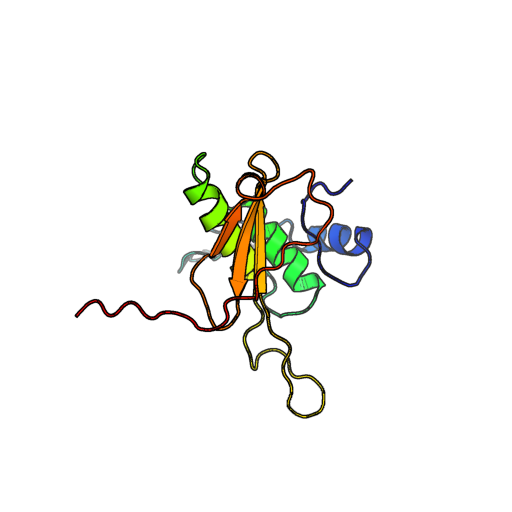8.44 86 PHE A N 1
ATOM 655 C CA . PHE A 1 86 ? -2.581 4.580 -6.252 1.00 98.44 86 PHE A CA 1
ATOM 656 C C . PHE A 1 86 ? -1.386 4.210 -5.362 1.00 98.44 86 PHE A C 1
ATOM 658 O O . PHE A 1 86 ? -1.523 3.388 -4.453 1.00 98.44 86 PHE A O 1
ATOM 665 N N . PHE A 1 87 ? -0.236 4.864 -5.561 1.00 98.50 87 PHE A N 1
ATOM 666 C CA . PHE A 1 87 ? 0.936 4.669 -4.701 1.00 98.50 87 PHE A CA 1
ATOM 667 C C . PHE A 1 87 ? 0.687 5.149 -3.263 1.00 98.50 87 PHE A C 1
ATOM 669 O O . PHE A 1 87 ? 1.116 4.476 -2.332 1.00 98.50 87 PHE A O 1
ATOM 676 N N . HIS A 1 88 ? -0.071 6.231 -3.040 1.00 98.44 88 HIS A N 1
ATOM 677 C CA . HIS A 1 88 ? -0.477 6.627 -1.681 1.00 98.44 88 HIS A CA 1
ATOM 678 C C . HIS A 1 88 ? -1.401 5.604 -1.001 1.00 98.44 88 HIS A C 1
ATOM 680 O O . HIS A 1 88 ? -1.274 5.369 0.202 1.00 98.44 88 HIS A O 1
ATOM 686 N N . ILE A 1 89 ? -2.314 4.975 -1.750 1.00 98.69 89 ILE A N 1
ATOM 687 C CA . ILE A 1 89 ? -3.198 3.926 -1.222 1.00 98.69 89 ILE A CA 1
ATOM 688 C C . ILE A 1 89 ? -2.371 2.721 -0.769 1.00 98.69 89 ILE A C 1
ATOM 690 O O . ILE A 1 89 ? -2.540 2.262 0.362 1.00 98.69 89 ILE A O 1
ATOM 694 N N . LEU A 1 90 ? -1.462 2.227 -1.615 1.00 98.44 90 LEU A N 1
ATOM 695 C CA . LEU A 1 90 ? -0.606 1.091 -1.262 1.00 98.44 90 LEU A CA 1
ATOM 696 C C . LEU A 1 90 ? 0.411 1.443 -0.172 1.00 98.44 90 LEU A C 1
ATOM 698 O O . LEU A 1 90 ? 0.619 0.635 0.728 1.00 98.44 90 LEU A O 1
ATOM 702 N N . GLY A 1 91 ? 0.909 2.681 -0.152 1.00 98.19 91 GLY A N 1
ATOM 703 C CA . GLY A 1 91 ? 1.767 3.187 0.918 1.00 98.19 91 GLY A CA 1
ATOM 704 C C . GLY A 1 91 ? 1.126 3.123 2.308 1.00 98.19 91 GLY A C 1
ATOM 705 O O . GLY A 1 91 ? 1.822 3.018 3.315 1.00 98.19 91 GLY A O 1
ATOM 706 N N . SER A 1 92 ? -0.212 3.102 2.396 1.00 98.06 92 SER A N 1
ATOM 707 C CA . SER A 1 92 ? -0.899 2.910 3.680 1.00 98.06 92 SER A CA 1
ATOM 708 C C . SER A 1 92 ? -0.652 1.530 4.302 1.00 98.06 92 SER A C 1
ATOM 710 O O . SER A 1 92 ? -0.822 1.377 5.512 1.00 98.06 92 SER A O 1
ATOM 712 N N . VAL A 1 93 ? -0.233 0.538 3.516 1.00 98.44 93 VAL A N 1
ATOM 713 C CA . VAL A 1 93 ? 0.030 -0.841 3.954 1.00 98.44 93 VAL A CA 1
ATOM 714 C C . VAL A 1 93 ? 1.462 -1.292 3.670 1.00 98.44 93 VAL A C 1
ATOM 716 O O . VAL A 1 93 ? 1.732 -2.494 3.682 1.00 98.44 93 VAL A O 1
ATOM 719 N N . ASP A 1 94 ? 2.374 -0.343 3.447 1.00 97.38 94 ASP A N 1
ATOM 720 C CA . ASP A 1 94 ? 3.793 -0.645 3.297 1.00 97.38 94 ASP A CA 1
ATOM 721 C C . ASP A 1 94 ? 4.372 -1.261 4.571 1.00 97.38 94 ASP A C 1
ATOM 723 O O . ASP A 1 94 ? 4.068 -0.821 5.681 1.00 97.38 94 ASP A O 1
ATOM 727 N N . GLN A 1 95 ? 5.247 -2.250 4.396 1.00 97.81 95 GLN A N 1
ATOM 728 C CA . GLN A 1 95 ? 6.002 -2.865 5.479 1.00 97.81 95 GLN A CA 1
ATOM 729 C C . GLN A 1 95 ? 7.392 -2.238 5.552 1.00 97.81 95 GLN A C 1
ATOM 731 O O . GLN A 1 95 ? 8.226 -2.433 4.662 1.00 97.81 95 GLN A O 1
ATOM 736 N N . GLN A 1 96 ? 7.636 -1.462 6.607 1.00 97.19 96 GLN A N 1
ATOM 737 C CA . GLN A 1 96 ? 8.935 -0.847 6.863 1.00 97.19 96 GLN A CA 1
ATOM 738 C C . GLN A 1 96 ? 9.882 -1.865 7.507 1.00 97.19 96 GLN A C 1
ATOM 740 O O . GLN A 1 96 ? 9.496 -2.626 8.399 1.00 97.19 96 GLN A O 1
ATOM 745 N N . ARG A 1 97 ? 11.150 -1.852 7.078 1.00 96.56 97 ARG A N 1
ATOM 746 C CA . ARG A 1 97 ? 12.215 -2.685 7.651 1.00 96.56 97 ARG A CA 1
ATOM 747 C C . ARG A 1 97 ? 12.268 -2.481 9.167 1.00 96.56 97 ARG A C 1
ATOM 749 O O . ARG A 1 97 ? 12.426 -1.354 9.627 1.00 96.56 97 ARG A O 1
ATOM 756 N N . GLY A 1 98 ? 12.138 -3.571 9.923 1.00 96.75 98 GLY A N 1
ATOM 757 C CA . GLY A 1 98 ? 12.094 -3.556 11.390 1.00 96.75 98 GLY A CA 1
ATOM 758 C C . GLY A 1 98 ? 10.702 -3.765 11.995 1.00 96.75 98 GLY A C 1
ATOM 759 O O . GLY A 1 98 ? 10.609 -4.150 13.155 1.00 96.75 98 GLY A O 1
ATOM 760 N N . CYS A 1 99 ? 9.620 -3.569 11.235 1.00 96.75 99 CYS A N 1
ATOM 761 C CA . CYS A 1 99 ? 8.257 -3.696 11.765 1.00 96.75 99 CYS A CA 1
ATOM 762 C C . CYS A 1 99 ? 7.698 -5.130 11.721 1.00 96.75 99 CYS A C 1
ATOM 764 O O . CYS A 1 99 ? 6.705 -5.416 12.388 1.00 96.75 99 CYS A O 1
ATOM 766 N N . CYS A 1 100 ? 8.329 -6.031 10.966 1.00 96.50 100 CYS A N 1
ATOM 767 C CA . CYS A 1 100 ? 8.017 -7.458 10.937 1.00 96.50 100 CYS A CA 1
ATOM 768 C C . CYS A 1 100 ? 9.325 -8.253 10.841 1.00 96.50 100 CYS A C 1
ATOM 770 O O . CYS A 1 100 ? 9.990 -8.234 9.806 1.00 96.50 100 CYS A O 1
ATOM 772 N N . GLN A 1 101 ? 9.731 -8.887 11.942 1.00 96.12 101 GLN A N 1
ATOM 773 C CA . GLN A 1 101 ? 10.926 -9.727 12.000 1.00 96.12 101 GLN A CA 1
ATOM 774 C C . GLN A 1 101 ? 10.588 -11.151 11.544 1.00 96.12 101 GLN A C 1
ATOM 776 O O . GLN A 1 101 ? 9.540 -11.696 11.888 1.00 96.12 101 GLN A O 1
ATOM 781 N N . LEU A 1 102 ? 11.495 -11.730 10.769 1.00 92.75 102 LEU A N 1
ATOM 782 C CA . LEU A 1 102 ? 11.502 -13.119 10.331 1.00 92.75 102 LEU A CA 1
ATOM 783 C C . LEU A 1 102 ? 12.599 -13.880 11.095 1.00 92.75 102 LEU A C 1
ATOM 785 O O . LEU A 1 102 ? 13.277 -13.324 11.959 1.00 92.75 102 LEU A O 1
ATOM 789 N N . ASP A 1 103 ? 12.823 -15.142 10.742 1.00 92.88 103 ASP A N 1
ATOM 790 C CA . ASP A 1 103 ? 13.974 -15.891 11.249 1.00 92.88 103 ASP A CA 1
ATOM 791 C C . ASP A 1 103 ? 15.310 -15.252 10.801 1.00 92.88 103 ASP A C 1
ATOM 793 O O . ASP A 1 103 ? 15.388 -14.551 9.785 1.00 92.88 103 ASP A O 1
ATOM 797 N N . ASP A 1 104 ? 16.383 -15.520 11.549 1.00 91.75 104 ASP A N 1
ATOM 798 C CA . ASP A 1 104 ? 17.755 -15.062 11.269 1.00 91.75 104 ASP A CA 1
ATOM 799 C C . ASP A 1 104 ? 17.949 -13.530 11.181 1.00 91.75 104 ASP A C 1
ATOM 801 O O . ASP A 1 104 ? 18.696 -13.055 10.323 1.00 91.75 104 ASP A O 1
ATOM 805 N N . ASP A 1 105 ? 17.265 -12.735 12.012 1.00 90.06 105 ASP A N 1
ATOM 806 C CA . ASP A 1 105 ? 17.349 -11.258 11.997 1.00 90.06 105 ASP A CA 1
ATOM 807 C C . ASP A 1 105 ? 17.008 -10.616 10.636 1.00 90.06 105 ASP A C 1
ATOM 809 O O . ASP A 1 105 ? 17.407 -9.488 10.326 1.00 90.06 105 ASP A O 1
ATOM 813 N N . LYS A 1 106 ? 16.237 -11.328 9.807 1.00 94.69 106 LYS A N 1
ATOM 814 C CA . LYS A 1 106 ? 15.665 -10.798 8.567 1.00 94.69 106 LYS A CA 1
ATOM 815 C C . LYS A 1 106 ? 14.356 -10.078 8.868 1.00 94.69 106 LYS A C 1
ATOM 817 O O . LYS A 1 106 ? 13.723 -10.301 9.895 1.00 94.69 106 LYS A O 1
ATOM 822 N N . TYR A 1 107 ? 13.928 -9.228 7.941 1.00 96.31 107 TYR A N 1
ATOM 823 C CA . TYR A 1 107 ? 12.694 -8.459 8.081 1.00 96.31 107 TYR A CA 1
ATOM 824 C C . TYR A 1 107 ? 11.850 -8.562 6.820 1.00 96.31 107 TYR A C 1
ATOM 826 O O . TYR A 1 107 ? 12.379 -8.473 5.709 1.00 96.31 107 TYR A O 1
ATOM 834 N N . GLU A 1 108 ? 10.541 -8.712 6.996 1.00 96.75 108 GLU A N 1
ATOM 835 C CA . GLU A 1 108 ? 9.588 -8.556 5.904 1.00 96.75 108 GLU A CA 1
ATOM 836 C C . GLU A 1 108 ? 9.487 -7.069 5.539 1.00 96.75 108 GLU A C 1
ATOM 838 O O . GLU A 1 108 ? 9.379 -6.201 6.410 1.00 96.75 108 GLU A O 1
ATOM 843 N N . ILE A 1 109 ? 9.577 -6.771 4.241 1.00 97.62 109 ILE A N 1
ATOM 844 C CA . ILE A 1 109 ? 9.509 -5.411 3.700 1.00 97.62 109 ILE A CA 1
ATOM 845 C C . ILE A 1 109 ? 8.667 -5.381 2.427 1.00 97.62 109 ILE A C 1
ATOM 847 O O . ILE A 1 109 ? 8.598 -6.370 1.692 1.00 97.62 109 ILE A O 1
ATOM 851 N N . THR A 1 110 ? 8.103 -4.218 2.100 1.00 98.12 110 THR A N 1
ATOM 852 C CA . THR A 1 110 ? 7.588 -3.974 0.745 1.00 98.12 110 THR A CA 1
ATOM 853 C C . THR A 1 110 ? 8.765 -3.820 -0.220 1.00 98.12 110 THR A C 1
ATOM 855 O O . THR A 1 110 ? 9.304 -2.732 -0.379 1.00 98.12 110 THR A O 1
ATOM 858 N N . ILE A 1 111 ? 9.187 -4.907 -0.872 1.00 97.62 111 ILE A N 1
ATOM 859 C CA . ILE A 1 111 ? 10.345 -4.893 -1.790 1.00 97.62 111 ILE A CA 1
ATOM 860 C C . ILE A 1 111 ? 10.136 -3.893 -2.939 1.00 97.62 111 ILE A C 1
ATOM 862 O O . ILE A 1 111 ? 11.051 -3.152 -3.306 1.00 97.62 111 ILE A O 1
ATOM 866 N N . TYR A 1 112 ? 8.932 -3.876 -3.510 1.00 98.06 112 TYR A N 1
ATOM 867 C CA . TYR A 1 112 ? 8.519 -2.945 -4.551 1.00 98.06 112 TYR A CA 1
ATOM 868 C C . TYR A 1 112 ? 6.994 -2.800 -4.564 1.00 98.06 112 TYR A C 1
ATOM 870 O O . TYR A 1 112 ? 6.272 -3.682 -4.097 1.00 98.06 112 TYR A O 1
ATOM 878 N N . THR A 1 113 ? 6.522 -1.706 -5.154 1.00 98.38 113 THR A N 1
ATOM 879 C CA . THR A 1 113 ? 5.101 -1.407 -5.367 1.00 98.38 113 THR A CA 1
ATOM 880 C C . THR A 1 113 ? 4.889 -1.160 -6.852 1.00 98.38 113 THR A C 1
ATOM 882 O O . THR A 1 113 ? 5.729 -0.518 -7.480 1.00 98.38 113 THR A O 1
ATOM 885 N N . CYS A 1 114 ? 3.797 -1.660 -7.435 1.00 98.06 114 CYS A N 1
ATOM 886 C CA . CYS A 1 114 ? 3.512 -1.476 -8.858 1.00 98.06 114 CYS A CA 1
ATOM 887 C C . CYS A 1 114 ? 2.068 -1.059 -9.139 1.00 98.06 114 CYS A C 1
ATOM 889 O O . CYS A 1 114 ? 1.156 -1.357 -8.370 1.00 98.06 114 CYS A O 1
ATOM 891 N N . CYS A 1 115 ? 1.877 -0.373 -10.264 1.00 98.06 115 CYS A N 1
ATOM 892 C CA . CYS A 1 115 ? 0.589 0.057 -10.792 1.00 98.06 115 CYS A CA 1
ATOM 893 C C . CYS A 1 115 ? 0.582 -0.166 -12.310 1.00 98.06 115 CYS A C 1
ATOM 895 O O . CYS A 1 115 ? 1.470 0.315 -13.011 1.00 98.06 115 CYS A O 1
ATOM 897 N N . CYS A 1 116 ? -0.411 -0.887 -12.828 1.00 98.06 116 CYS A N 1
ATOM 898 C CA . CYS A 1 116 ? -0.526 -1.173 -14.258 1.00 98.06 116 CYS A CA 1
ATOM 899 C C . CYS A 1 116 ? -1.655 -0.342 -14.870 1.00 98.06 116 CYS A C 1
ATOM 901 O O . CYS A 1 116 ? -2.821 -0.545 -14.526 1.00 98.06 116 CYS A O 1
ATOM 903 N N . ASN A 1 117 ? -1.336 0.532 -15.824 1.00 98.00 117 ASN A N 1
ATOM 904 C CA . ASN A 1 117 ? -2.343 1.128 -16.693 1.00 98.00 117 ASN A CA 1
ATOM 905 C C . ASN A 1 117 ? -2.609 0.185 -1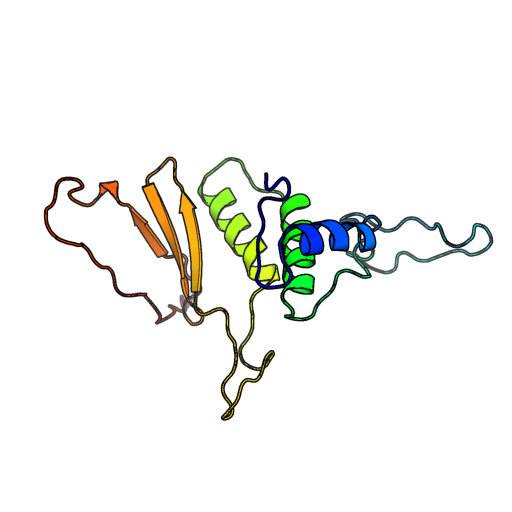7.872 1.00 98.00 117 ASN A C 1
ATOM 907 O O . ASN A 1 117 ? -1.879 0.182 -18.864 1.00 98.00 117 ASN A O 1
ATOM 911 N N . THR A 1 118 ? -3.671 -0.610 -17.766 1.00 96.38 118 THR A N 1
ATOM 912 C CA . THR A 1 118 ? -4.039 -1.611 -18.778 1.00 96.38 118 THR A CA 1
ATOM 913 C C . THR A 1 118 ? -4.599 -1.007 -20.063 1.00 96.38 118 THR A C 1
ATOM 915 O O . THR A 1 118 ? -4.564 -1.665 -21.096 1.00 96.38 118 THR A O 1
ATOM 918 N N . THR A 1 119 ? -5.077 0.240 -20.032 1.00 96.81 119 THR A N 1
ATOM 919 C CA . THR A 1 119 ? -5.556 0.950 -21.227 1.00 96.81 119 THR A CA 1
ATOM 920 C C . THR A 1 119 ? -4.395 1.464 -22.074 1.00 96.81 119 THR A C 1
ATOM 922 O O . THR A 1 119 ? -4.482 1.462 -23.297 1.00 96.81 119 THR A O 1
ATOM 925 N N . LYS A 1 120 ? -3.315 1.922 -21.430 1.00 97.25 120 LYS A N 1
ATOM 926 C CA . LYS A 1 120 ? -2.140 2.494 -22.109 1.00 97.25 120 LYS A CA 1
ATOM 927 C C . LYS A 1 120 ? -0.967 1.527 -22.256 1.00 97.25 120 LYS A C 1
ATOM 929 O O . LYS A 1 120 ? 0.004 1.883 -22.908 1.00 97.25 120 LYS A O 1
ATOM 934 N N . GLY A 1 121 ? -1.022 0.351 -21.631 1.00 97.88 121 GLY A N 1
ATOM 935 C CA . GLY A 1 121 ? 0.084 -0.608 -21.657 1.00 97.88 121 GLY A CA 1
ATOM 936 C C . GLY A 1 121 ? 1.315 -0.146 -20.865 1.00 97.88 121 GLY A C 1
ATOM 937 O O . GLY A 1 121 ? 2.439 -0.497 -21.218 1.00 97.88 121 GLY A O 1
ATOM 938 N N . ILE A 1 122 ? 1.123 0.652 -19.806 1.00 98.56 122 ILE A N 1
ATOM 939 C CA . ILE A 1 122 ? 2.227 1.208 -19.006 1.00 98.56 122 ILE A CA 1
ATOM 940 C C . ILE A 1 122 ? 2.283 0.538 -17.633 1.00 98.56 122 ILE A C 1
ATOM 942 O O . ILE A 1 122 ? 1.294 0.498 -16.899 1.00 98.56 122 ILE A O 1
ATOM 946 N N . TYR A 1 123 ? 3.463 0.039 -17.277 1.00 98.50 123 TYR A N 1
ATOM 947 C CA . TYR A 1 123 ? 3.780 -0.538 -15.977 1.00 98.50 123 TYR A CA 1
ATOM 948 C C . TYR A 1 123 ? 4.589 0.457 -15.144 1.00 98.50 123 TYR A C 1
ATOM 950 O O . TYR A 1 123 ? 5.732 0.770 -15.480 1.00 98.50 123 TYR A O 1
ATOM 958 N N . TYR A 1 124 ? 4.007 0.943 -14.053 1.00 98.62 124 TYR A N 1
ATOM 959 C CA . TYR A 1 124 ? 4.656 1.835 -13.097 1.00 98.62 124 TYR A CA 1
ATOM 960 C C . TYR A 1 124 ? 5.157 1.057 -11.885 1.00 98.62 124 TYR A C 1
ATOM 962 O O . TYR A 1 124 ? 4.462 0.159 -11.407 1.00 98.62 124 TYR A O 1
ATOM 970 N N . TYR A 1 125 ? 6.312 1.428 -11.332 1.00 98.44 125 TYR A N 1
ATOM 971 C CA . TYR A 1 125 ? 6.798 0.847 -10.081 1.00 98.44 125 TYR A CA 1
ATOM 972 C C . TYR A 1 125 ? 7.691 1.790 -9.265 1.00 98.44 125 TYR A C 1
ATOM 974 O O . TYR A 1 125 ? 8.302 2.703 -9.809 1.00 98.44 125 TYR A O 1
ATOM 982 N N . THR A 1 126 ? 7.797 1.520 -7.966 1.00 98.19 126 THR A N 1
ATOM 983 C CA . THR A 1 126 ? 8.848 2.008 -7.053 1.00 98.19 126 THR A CA 1
ATOM 984 C C . THR A 1 126 ? 9.485 0.800 -6.372 1.00 98.19 126 THR A C 1
ATOM 986 O O . THR A 1 126 ? 8.825 -0.231 -6.240 1.00 98.19 126 THR A O 1
ATOM 989 N N . SER A 1 127 ? 10.727 0.897 -5.904 1.00 97.75 127 SER A N 1
ATOM 990 C CA . SER A 1 127 ? 11.328 -0.121 -5.027 1.00 97.75 127 SER A CA 1
ATOM 991 C C . SER A 1 127 ? 11.500 0.420 -3.609 1.00 97.75 127 SER A C 1
ATOM 993 O O . SER A 1 127 ? 11.309 1.611 -3.370 1.00 97.75 127 SER A O 1
ATOM 995 N N . TYR A 1 128 ? 11.871 -0.446 -2.664 1.00 96.81 128 TYR A N 1
ATOM 996 C CA . TYR A 1 128 ? 12.057 -0.050 -1.266 1.00 96.81 128 TYR A CA 1
ATOM 997 C C . TYR A 1 128 ? 13.045 1.119 -1.109 1.00 96.81 128 TYR A C 1
ATOM 999 O O . TYR A 1 128 ? 12.721 2.108 -0.462 1.00 96.81 128 TYR A O 1
ATOM 1007 N N . ASP A 1 129 ? 14.221 1.025 -1.740 1.00 95.81 129 ASP A N 1
ATOM 1008 C CA . ASP A 1 129 ? 15.272 2.051 -1.652 1.00 95.81 129 ASP A CA 1
ATOM 1009 C C . ASP A 1 129 ? 15.189 3.120 -2.771 1.00 95.81 129 ASP A C 1
ATOM 1011 O O . ASP A 1 129 ? 15.950 4.088 -2.756 1.00 95.81 129 ASP A O 1
ATOM 1015 N N . ASN A 1 130 ? 14.243 3.000 -3.717 1.00 96.38 130 ASN A N 1
ATOM 1016 C CA . ASN A 1 130 ? 13.994 3.987 -4.772 1.00 96.38 130 ASN A CA 1
ATOM 1017 C C . ASN A 1 130 ? 12.514 4.390 -4.829 1.00 96.38 130 ASN A C 1
ATOM 1019 O O . ASN A 1 130 ? 11.676 3.730 -5.448 1.00 96.38 130 ASN A O 1
ATOM 1023 N N . HIS A 1 131 ? 12.215 5.542 -4.230 1.00 92.50 131 HIS A N 1
ATOM 1024 C CA . HIS A 1 131 ? 10.867 6.109 -4.178 1.00 92.50 131 HIS A CA 1
ATOM 1025 C C . HIS A 1 131 ? 10.455 6.870 -5.450 1.00 92.50 131 HIS A C 1
ATOM 1027 O O . HIS A 1 131 ? 9.333 7.375 -5.523 1.00 92.50 131 HIS A O 1
ATOM 1033 N N . GLN A 1 132 ? 11.330 6.987 -6.455 1.00 96.06 132 GLN A N 1
ATOM 1034 C CA . GLN A 1 132 ? 10.946 7.563 -7.738 1.00 96.06 132 GLN A CA 1
ATOM 1035 C C . GLN A 1 132 ? 10.092 6.560 -8.518 1.00 96.06 132 GLN A C 1
ATOM 1037 O O . GLN A 1 132 ? 10.507 5.428 -8.745 1.00 96.06 132 GLN A O 1
ATOM 1042 N N . ILE A 1 133 ? 8.914 6.993 -8.976 1.00 97.00 133 ILE A N 1
ATOM 1043 C CA . ILE A 1 133 ? 8.072 6.171 -9.850 1.00 97.00 133 ILE A CA 1
ATOM 1044 C C . ILE A 1 133 ? 8.780 6.002 -11.200 1.00 97.00 133 ILE A C 1
ATOM 1046 O O . ILE A 1 133 ? 8.960 6.963 -11.952 1.00 97.00 133 ILE A O 1
ATOM 1050 N N . CYS A 1 134 ? 9.158 4.767 -11.505 1.00 97.50 134 CYS A N 1
ATOM 1051 C CA . CYS A 1 134 ? 9.656 4.322 -12.799 1.00 97.50 134 CYS A CA 1
ATOM 1052 C C . CYS A 1 134 ? 8.488 3.850 -13.676 1.00 97.50 134 CYS A C 1
ATOM 1054 O O . CYS A 1 134 ? 7.458 3.423 -13.156 1.00 97.50 134 CYS A O 1
ATOM 1056 N N . ALA A 1 135 ? 8.645 3.909 -15.000 1.00 98.12 135 ALA A N 1
ATOM 1057 C CA . ALA A 1 135 ? 7.622 3.483 -15.954 1.00 98.12 135 ALA A CA 1
ATOM 1058 C C . ALA A 1 135 ? 8.237 2.680 -17.105 1.00 98.12 135 ALA A C 1
ATOM 1060 O O . ALA A 1 135 ? 9.257 3.081 -17.667 1.00 98.12 135 ALA A O 1
ATOM 1061 N N . VAL A 1 136 ? 7.580 1.585 -17.479 1.00 98.25 136 VAL A N 1
ATOM 1062 C CA . VAL A 1 136 ? 7.875 0.786 -18.672 1.00 98.25 136 VAL A CA 1
ATOM 1063 C C . VAL A 1 136 ? 6.638 0.805 -19.561 1.00 98.25 136 VAL A C 1
ATOM 1065 O O . VAL A 1 136 ? 5.562 0.401 -19.131 1.00 98.25 136 VAL A O 1
ATOM 1068 N N . ASP A 1 137 ? 6.787 1.302 -20.783 1.00 98.19 137 ASP A N 1
ATOM 1069 C CA . ASP A 1 137 ? 5.714 1.400 -21.775 1.00 98.19 137 ASP A CA 1
ATOM 1070 C C . ASP A 1 137 ? 5.890 0.281 -22.801 1.00 98.19 137 ASP A C 1
ATOM 1072 O O . ASP A 1 137 ? 6.861 0.282 -23.561 1.00 98.19 137 ASP A O 1
ATOM 1076 N N . MET A 1 138 ? 4.966 -0.683 -22.810 1.00 97.19 138 MET A N 1
ATOM 1077 C CA . MET A 1 138 ? 5.091 -1.861 -23.668 1.00 97.19 138 MET A CA 1
ATOM 1078 C C . MET A 1 138 ? 5.033 -1.518 -25.161 1.00 97.19 138 MET A C 1
ATOM 1080 O O . MET A 1 138 ? 5.590 -2.251 -25.971 1.00 97.19 138 MET A O 1
ATOM 1084 N N . HIS A 1 139 ? 4.415 -0.394 -25.540 1.00 97.44 139 HIS A N 1
ATOM 1085 C CA . HIS A 1 139 ? 4.311 0.030 -26.938 1.00 97.44 139 HIS A CA 1
ATOM 1086 C C . HIS A 1 139 ? 5.596 0.673 -27.475 1.00 97.44 139 HIS A C 1
ATOM 1088 O O . HIS A 1 139 ? 5.663 1.018 -28.655 1.00 97.44 139 HIS A O 1
ATOM 1094 N N . LYS A 1 140 ? 6.630 0.818 -26.636 1.00 97.50 140 LYS A N 1
ATOM 1095 C CA . LYS A 1 140 ? 7.986 1.186 -27.072 1.00 97.50 140 LYS A CA 1
ATOM 1096 C C . LYS A 1 140 ? 8.840 -0.012 -27.482 1.00 97.50 140 LYS A C 1
ATOM 1098 O O . LYS A 1 140 ? 9.955 0.188 -27.951 1.00 97.50 140 LYS A O 1
ATOM 1103 N N . GLU A 1 141 ? 8.320 -1.224 -27.329 1.00 97.69 141 GLU A N 1
ATOM 1104 C CA . GLU A 1 141 ? 8.988 -2.468 -27.696 1.00 97.69 141 GLU A CA 1
ATOM 1105 C C . GLU A 1 141 ? 8.268 -3.165 -28.859 1.00 97.69 141 GLU A C 1
ATOM 1107 O O . GLU A 1 141 ? 7.108 -2.882 -29.166 1.00 97.69 141 GLU A O 1
ATOM 1112 N N . ASN A 1 142 ? 8.960 -4.095 -29.525 1.00 97.19 142 ASN A N 1
ATOM 1113 C CA . ASN A 1 142 ? 8.352 -4.903 -30.581 1.00 97.19 142 ASN A CA 1
ATOM 1114 C C . ASN A 1 142 ? 7.453 -5.995 -29.978 1.00 97.19 142 ASN A C 1
ATOM 1116 O O . ASN A 1 142 ? 7.950 -7.023 -29.515 1.00 97.19 142 ASN A O 1
ATOM 1120 N N . LEU A 1 143 ? 6.137 -5.783 -30.030 1.00 96.62 143 LEU A N 1
ATOM 1121 C CA . LEU A 1 143 ? 5.140 -6.720 -29.502 1.00 96.62 143 LEU A CA 1
ATOM 1122 C C . LEU A 1 143 ? 5.043 -8.033 -30.297 1.00 96.62 143 LEU A C 1
ATOM 1124 O O . LEU A 1 143 ? 4.633 -9.042 -29.729 1.00 96.62 143 LEU A O 1
ATOM 1128 N N . ASP A 1 144 ? 5.473 -8.038 -31.561 1.00 97.69 144 ASP A N 1
ATOM 1129 C CA . ASP A 1 144 ? 5.547 -9.235 -32.414 1.00 97.69 144 ASP A CA 1
ATOM 1130 C C . ASP A 1 144 ? 6.939 -9.900 -32.367 1.00 97.69 144 ASP A C 1
ATOM 1132 O O . ASP A 1 144 ? 7.273 -10.755 -33.189 1.00 97.69 144 ASP A O 1
ATOM 1136 N N . GLY A 1 145 ? 7.796 -9.477 -31.432 1.00 96.38 145 GLY A N 1
ATOM 1137 C CA . GLY A 1 145 ? 9.127 -10.041 -31.238 1.00 96.38 145 GLY A CA 1
ATOM 1138 C C . GLY A 1 145 ? 9.100 -11.478 -30.707 1.00 96.38 145 GLY A C 1
ATOM 1139 O O . GLY A 1 145 ? 8.200 -11.889 -29.983 1.00 96.38 145 GLY A O 1
ATOM 1140 N N . ASP A 1 146 ? 10.150 -12.239 -31.012 1.00 97.44 146 ASP A N 1
ATOM 1141 C CA . ASP A 1 146 ? 10.342 -13.629 -30.572 1.00 97.44 146 ASP A CA 1
ATOM 1142 C C . ASP A 1 146 ? 11.249 -13.756 -29.331 1.00 97.44 146 ASP A C 1
ATOM 1144 O O . ASP A 1 146 ? 11.575 -14.858 -28.883 1.00 97.44 146 ASP A O 1
ATOM 1148 N N . LYS A 1 147 ? 11.671 -12.621 -28.761 1.00 97.12 147 LYS A N 1
ATOM 1149 C CA . LYS A 1 147 ? 12.579 -12.540 -27.614 1.00 97.12 147 LYS A CA 1
ATOM 1150 C C . LYS A 1 147 ? 11.966 -11.736 -26.481 1.00 97.12 147 LYS A C 1
ATOM 1152 O O . LYS A 1 147 ? 11.351 -10.697 -26.688 1.00 97.12 147 LYS A O 1
ATOM 1157 N N . LEU A 1 148 ? 12.222 -12.193 -25.259 1.00 97.19 148 LEU A N 1
ATOM 1158 C CA . LEU A 1 148 ? 11.828 -11.483 -24.050 1.00 97.19 148 LEU A CA 1
ATOM 1159 C C . LEU A 1 148 ? 12.701 -10.239 -23.842 1.00 97.19 148 LEU A C 1
ATOM 1161 O O . LEU A 1 148 ? 13.917 -10.353 -23.675 1.00 97.19 148 LEU A O 1
ATOM 1165 N N . VAL A 1 149 ? 12.060 -9.076 -23.762 1.00 97.25 149 VAL A N 1
ATOM 1166 C CA . VAL A 1 149 ? 12.677 -7.828 -23.299 1.00 97.25 149 VAL A CA 1
ATOM 1167 C C . VAL A 1 149 ? 12.612 -7.780 -21.772 1.00 97.25 149 VAL A C 1
ATOM 1169 O O . VAL A 1 149 ? 11.596 -8.131 -21.172 1.00 97.25 149 VAL A O 1
ATOM 1172 N N . ARG A 1 150 ? 13.714 -7.397 -21.120 1.00 97.12 150 ARG A N 1
ATOM 1173 C CA . ARG A 1 150 ? 13.826 -7.345 -19.655 1.00 97.12 150 ARG A CA 1
ATOM 1174 C C . ARG A 1 150 ? 14.451 -6.027 -19.230 1.00 97.12 150 ARG A C 1
ATOM 1176 O O . ARG A 1 150 ? 15.494 -5.652 -19.757 1.00 97.12 150 ARG A O 1
ATOM 1183 N N . TYR A 1 151 ? 13.870 -5.403 -18.212 1.00 96.69 151 TYR A N 1
ATOM 1184 C CA . TYR A 1 151 ? 14.443 -4.240 -17.542 1.00 96.69 151 TYR A CA 1
ATOM 1185 C C . TYR A 1 151 ? 14.769 -4.623 -16.096 1.00 96.69 151 TYR A C 1
ATOM 1187 O O . TYR A 1 151 ? 13.874 -5.093 -15.388 1.00 96.69 151 TYR A O 1
ATOM 1195 N N . PRO A 1 152 ? 16.030 -4.485 -15.648 1.00 96.06 152 PRO A N 1
ATOM 1196 C CA . PRO A 1 152 ? 16.377 -4.676 -14.246 1.00 96.06 152 PRO A CA 1
ATOM 1197 C C . PRO A 1 152 ? 15.597 -3.714 -13.343 1.00 96.06 152 PRO A C 1
ATOM 1199 O O . PRO A 1 152 ? 15.358 -2.565 -13.718 1.00 96.06 152 PRO A O 1
ATOM 1202 N N . LEU A 1 153 ? 15.227 -4.172 -12.144 1.00 95.56 153 LEU A N 1
ATOM 1203 C CA . LEU A 1 153 ? 14.608 -3.307 -11.143 1.00 95.56 153 LEU A CA 1
ATOM 1204 C C . LEU A 1 153 ? 15.599 -2.205 -10.750 1.00 95.56 153 LEU A C 1
ATOM 1206 O O . LEU A 1 153 ? 16.716 -2.495 -10.328 1.00 95.56 153 LEU A O 1
ATOM 1210 N N . ILE A 1 154 ? 15.180 -0.947 -10.868 1.00 96.69 154 ILE A N 1
ATOM 1211 C CA . ILE A 1 154 ? 15.986 0.196 -10.426 1.00 96.69 154 ILE A CA 1
ATOM 1212 C C . ILE A 1 154 ? 15.834 0.328 -8.912 1.00 96.69 154 ILE A C 1
ATOM 1214 O O . ILE A 1 154 ? 14.784 0.771 -8.445 1.00 96.69 154 ILE A O 1
ATOM 1218 N N . THR A 1 155 ? 16.871 -0.064 -8.172 1.00 95.44 155 THR A N 1
ATOM 1219 C CA . THR A 1 155 ? 16.897 -0.046 -6.701 1.00 95.44 155 THR A CA 1
ATOM 1220 C C . THR A 1 155 ? 17.586 1.174 -6.110 1.00 95.44 155 THR A C 1
ATOM 1222 O O . THR A 1 155 ? 17.264 1.559 -4.991 1.00 95.44 155 THR A O 1
ATOM 1225 N N . ASP A 1 156 ? 18.505 1.788 -6.852 1.00 90.25 156 ASP A N 1
ATOM 1226 C CA . ASP A 1 156 ? 19.269 2.936 -6.372 1.00 90.25 156 ASP A CA 1
ATOM 1227 C C . ASP A 1 156 ? 18.411 4.203 -6.458 1.00 90.25 156 ASP A C 1
ATOM 1229 O O . ASP A 1 156 ? 18.157 4.738 -7.540 1.00 90.25 156 ASP A O 1
ATOM 1233 N N . GLY A 1 157 ? 17.922 4.666 -5.307 1.00 82.75 157 GLY A N 1
ATOM 1234 C CA . GLY A 1 157 ? 17.125 5.881 -5.209 1.00 82.75 157 GLY A CA 1
ATOM 1235 C C . GLY A 1 157 ? 17.947 7.143 -5.441 1.00 82.75 157 GLY A C 1
ATOM 1236 O O . GLY A 1 157 ? 18.982 7.367 -4.813 1.00 82.75 157 GLY A O 1
ATOM 1237 N N . GLY A 1 158 ? 17.453 8.020 -6.312 1.00 82.69 158 GLY A N 1
ATOM 1238 C CA . GLY A 1 158 ? 18.017 9.354 -6.485 1.00 82.69 158 GLY A CA 1
ATOM 1239 C C . GLY A 1 158 ? 17.516 10.317 -5.408 1.00 82.69 158 GLY A C 1
ATOM 1240 O O . GLY A 1 158 ? 16.314 10.546 -5.285 1.00 82.69 158 GLY A O 1
ATOM 1241 N N . ILE A 1 159 ? 18.430 10.958 -4.679 1.00 89.38 159 ILE A N 1
ATOM 1242 C CA . ILE A 1 159 ? 18.115 12.162 -3.903 1.00 89.38 159 ILE A CA 1
ATOM 1243 C C . ILE A 1 159 ? 18.408 13.360 -4.799 1.00 89.38 159 ILE A C 1
ATOM 1245 O O . ILE A 1 159 ? 19.559 13.637 -5.136 1.00 89.38 159 ILE A O 1
ATOM 1249 N N . ARG A 1 160 ? 17.363 14.087 -5.204 1.00 91.25 160 ARG A N 1
ATOM 1250 C CA . ARG A 1 160 ? 17.545 15.337 -5.944 1.00 91.25 160 ARG A CA 1
ATOM 1251 C C . ARG A 1 160 ? 18.008 16.426 -4.977 1.00 91.25 160 ARG A C 1
ATOM 1253 O O . ARG A 1 160 ? 17.184 17.000 -4.268 1.00 91.25 160 ARG A O 1
ATOM 1260 N N . ALA A 1 161 ? 19.308 16.717 -4.974 1.00 92.19 161 ALA A N 1
ATOM 1261 C CA . ALA A 1 161 ? 19.843 17.896 -4.303 1.00 92.19 161 ALA A CA 1
ATOM 1262 C C . ALA A 1 161 ? 19.223 19.158 -4.925 1.00 92.19 161 ALA A C 1
ATOM 1264 O O . ALA A 1 161 ? 19.171 19.306 -6.149 1.00 92.19 161 ALA A O 1
ATOM 1265 N N . VAL A 1 162 ? 18.678 20.029 -4.078 1.00 96.00 162 VAL A N 1
ATOM 1266 C CA . VAL A 1 162 ? 18.048 21.290 -4.506 1.00 96.00 162 VAL A CA 1
ATOM 1267 C C . VAL A 1 162 ? 19.080 22.426 -4.567 1.00 96.00 162 VAL A C 1
ATOM 1269 O O . VAL A 1 162 ? 18.821 23.454 -5.190 1.00 96.00 162 VAL A O 1
ATOM 1272 N N . ASN A 1 163 ? 20.258 22.222 -3.976 1.00 91.38 163 ASN A N 1
ATOM 1273 C CA . ASN A 1 163 ? 21.387 23.142 -3.915 1.00 91.38 163 ASN A CA 1
ATOM 1274 C C . ASN A 1 163 ? 22.722 22.410 -4.065 1.00 91.38 163 ASN A C 1
ATOM 1276 O O . ASN A 1 163 ? 22.785 21.211 -3.711 1.00 91.38 163 ASN A O 1
#

pLDDT: mean 96.5, std 2.77, range [82.69, 98.88]